Protein AF-A0A1V5AJT7-F1 (afdb_monomer_lite)

Secondary structure (DSSP, 8-state):
-EEE-S----GGGGGGTTTS---EEE---TT---HHHHHHHHHHTT-EE--SEEEEEETTEEEEEE----HHHHHHHHHHSS-SEEE--SS---EEEESSSEEEE---SS-TTTS-EEEEEEETTTTEEEEEEEPP---HHHHHHHHHHHHHHHHHHHHHTTSSSSSS--

Radius of gyration: 23.16 Å; chains: 1; bounding box: 88×28×43 Å

pLDDT: mean 89.66, std 13.24, range [40.0, 98.81]

Sequence (170 aa):
MALHAGDIISPGMCYAFEGRGMDIRLVFGNNDGDRLGLMRDFQAVGCRILGDFGEVEADGRRIALLHGTDEAVVRSLAASGEYDVVVRGHTHLRSIVKAKALVINPGELWGPFSGTRSVALLDTDRLAVEVVELKGTASIKELLSARAKAFDADLSKENGSHSDQDLRRR

Structure (mmCIF, N/CA/C/O backbone):
data_AF-A0A1V5AJT7-F1
#
_entry.id   AF-A0A1V5AJT7-F1
#
loop_
_atom_site.group_PDB
_atom_site.id
_atom_site.type_symbol
_atom_site.label_atom_id
_atom_site.label_alt_id
_atom_site.label_comp_id
_atom_site.label_asym_id
_atom_site.label_entity_id
_atom_site.label_seq_id
_atom_site.pdbx_PDB_ins_code
_atom_site.Cartn_x
_atom_site.Cartn_y
_atom_site.Cartn_z
_atom_site.occupancy
_atom_site.B_iso_or_equiv
_atom_site.auth_seq_id
_atom_site.auth_comp_id
_atom_site.auth_asym_id
_atom_site.auth_atom_id
_atom_site.pdbx_PDB_model_num
ATOM 1 N N . MET A 1 1 ? -9.368 -9.450 -2.912 1.00 93.00 1 MET A N 1
ATOM 2 C CA . MET A 1 1 ? -9.093 -8.060 -3.346 1.00 93.00 1 MET A CA 1
ATOM 3 C C . MET A 1 1 ? -7.614 -7.771 -3.141 1.00 93.00 1 MET A C 1
ATOM 5 O O . MET A 1 1 ? -7.032 -8.371 -2.247 1.00 93.00 1 MET A O 1
ATOM 9 N N . ALA A 1 2 ? -7.010 -6.893 -3.941 1.00 95.88 2 ALA A N 1
ATOM 10 C CA . ALA A 1 2 ? -5.643 -6.414 -3.743 1.00 95.88 2 ALA A CA 1
ATOM 11 C C . ALA A 1 2 ? -5.610 -4.884 -3.652 1.00 95.88 2 ALA A C 1
ATOM 13 O O . ALA A 1 2 ? -6.307 -4.195 -4.398 1.00 95.88 2 ALA A O 1
ATOM 14 N N . LEU A 1 3 ? -4.794 -4.366 -2.736 1.00 97.88 3 LEU A N 1
ATOM 15 C CA . LEU A 1 3 ? -4.605 -2.934 -2.519 1.00 97.88 3 LEU A CA 1
ATOM 16 C C . LEU A 1 3 ? -3.166 -2.557 -2.876 1.00 97.88 3 LEU A C 1
ATOM 18 O O . LEU A 1 3 ? -2.231 -3.201 -2.401 1.00 97.88 3 LEU A O 1
ATOM 22 N N . HIS A 1 4 ? -2.986 -1.518 -3.691 1.00 97.25 4 HIS A N 1
ATOM 23 C CA . HIS A 1 4 ? -1.671 -0.990 -4.053 1.00 97.25 4 HIS A CA 1
ATOM 24 C C . HIS A 1 4 ? -1.513 0.434 -3.525 1.00 97.25 4 HIS A C 1
ATOM 26 O O . HIS A 1 4 ? -2.232 1.347 -3.932 1.00 97.25 4 HIS A O 1
ATOM 32 N N . ALA A 1 5 ? -0.542 0.637 -2.639 1.00 97.81 5 ALA A N 1
ATOM 33 C CA . ALA A 1 5 ? -0.306 1.916 -1.979 1.00 97.81 5 ALA A CA 1
ATOM 34 C C . ALA A 1 5 ? 0.542 2.885 -2.830 1.00 97.81 5 ALA A C 1
ATOM 36 O O . ALA A 1 5 ? 1.391 3.571 -2.280 1.00 97.81 5 ALA A O 1
ATOM 37 N N . GLY A 1 6 ? 0.337 2.939 -4.151 1.00 96.31 6 GLY A N 1
ATOM 38 C CA . GLY A 1 6 ? 1.018 3.882 -5.058 1.00 96.31 6 GLY A CA 1
ATOM 39 C C . GLY A 1 6 ? 2.442 3.538 -5.484 1.00 96.31 6 GLY A C 1
ATOM 40 O O . GLY A 1 6 ? 2.928 2.448 -5.194 1.00 96.31 6 GLY A O 1
ATOM 41 N N . ASP A 1 7 ? 3.066 4.466 -6.213 1.00 96.81 7 ASP A N 1
ATOM 42 C CA . ASP A 1 7 ? 4.362 4.307 -6.889 1.00 96.81 7 ASP A CA 1
ATOM 43 C C . ASP A 1 7 ? 4.366 3.123 -7.876 1.00 96.81 7 ASP A C 1
ATOM 45 O O . ASP A 1 7 ? 5.265 2.282 -7.902 1.00 96.81 7 ASP A O 1
ATOM 49 N N . ILE A 1 8 ? 3.327 3.065 -8.714 1.00 95.06 8 ILE A N 1
ATOM 50 C CA . ILE A 1 8 ? 3.273 2.180 -9.893 1.00 95.06 8 ILE A CA 1
ATOM 51 C C . ILE A 1 8 ? 4.240 2.677 -10.979 1.00 95.06 8 ILE A C 1
ATOM 53 O O . ILE A 1 8 ? 4.744 1.888 -11.783 1.00 95.06 8 ILE A O 1
ATOM 57 N N . ILE A 1 9 ? 4.508 3.985 -10.987 1.00 95.88 9 ILE A N 1
ATOM 58 C CA . ILE A 1 9 ? 5.396 4.744 -11.866 1.00 95.88 9 ILE A CA 1
ATOM 59 C C . ILE A 1 9 ? 4.891 4.849 -13.304 1.00 95.88 9 ILE A C 1
ATOM 61 O O . ILE A 1 9 ? 4.785 5.950 -13.840 1.00 95.88 9 ILE A O 1
ATOM 65 N N . SER A 1 10 ? 4.598 3.720 -13.949 1.00 95.69 10 SER A N 1
ATOM 66 C CA . SER A 1 10 ? 4.358 3.656 -15.392 1.00 95.69 10 SER A CA 1
ATOM 67 C C . SER A 1 10 ? 2.994 3.047 -15.737 1.00 95.69 10 SER A C 1
ATOM 69 O O . SER A 1 10 ? 2.667 1.975 -15.220 1.00 95.69 10 SER A O 1
ATOM 71 N N . PRO A 1 11 ? 2.227 3.648 -16.672 1.00 94.62 11 PRO A N 1
ATOM 72 C CA . PRO A 1 11 ? 0.964 3.088 -17.160 1.00 94.62 11 PRO A CA 1
ATOM 73 C C . PRO A 1 11 ? 1.085 1.650 -17.675 1.00 94.62 11 PRO A C 1
ATOM 75 O O . PRO A 1 11 ? 0.232 0.818 -17.382 1.00 94.62 11 PRO A O 1
ATOM 78 N N . GLY A 1 12 ? 2.201 1.313 -18.334 1.00 94.75 12 GLY A N 1
ATOM 79 C CA . GLY A 1 12 ? 2.448 -0.028 -18.875 1.00 94.75 12 GLY A CA 1
ATOM 80 C C . GLY A 1 12 ? 2.530 -1.142 -17.823 1.00 94.75 12 GLY A C 1
ATOM 81 O O . GLY A 1 12 ? 2.489 -2.318 -18.173 1.00 94.75 12 GLY A O 1
ATOM 82 N N . MET A 1 13 ? 2.601 -0.810 -16.531 1.00 93.94 13 MET A N 1
ATOM 83 C CA . MET A 1 13 ? 2.514 -1.806 -15.460 1.00 93.94 13 MET A CA 1
ATOM 84 C C . MET A 1 13 ? 1.119 -2.437 -15.346 1.00 93.94 13 MET A C 1
ATOM 86 O O . MET A 1 13 ? 0.983 -3.484 -14.711 1.00 93.94 13 MET A O 1
ATOM 90 N N . CYS A 1 14 ? 0.090 -1.860 -15.981 1.00 93.19 14 CYS A N 1
ATOM 91 C CA . CYS A 1 14 ? -1.271 -2.397 -15.986 1.00 93.19 14 CYS A CA 1
ATOM 92 C C . CYS A 1 14 ? -1.346 -3.834 -16.540 1.00 93.19 14 CYS A C 1
ATOM 94 O O . CYS A 1 14 ? -2.122 -4.645 -16.035 1.00 93.19 14 CYS A O 1
ATOM 96 N N . TYR A 1 15 ? -0.489 -4.193 -17.505 1.00 92.38 15 TYR A N 1
ATOM 97 C CA . TYR A 1 15 ? -0.463 -5.526 -18.123 1.00 92.38 15 TYR A CA 1
ATOM 98 C C . TYR A 1 15 ? -0.120 -6.647 -17.133 1.00 92.38 15 TYR A C 1
ATOM 100 O O . TYR A 1 15 ? -0.468 -7.804 -17.358 1.00 92.38 15 TYR A O 1
ATOM 108 N N . ALA A 1 16 ? 0.511 -6.329 -15.996 1.00 89.69 16 ALA A N 1
ATOM 109 C CA . ALA A 1 16 ? 0.735 -7.308 -14.932 1.00 89.69 16 ALA A CA 1
ATOM 110 C C . ALA A 1 16 ? -0.579 -7.817 -14.303 1.00 89.69 16 ALA A C 1
ATOM 112 O O . ALA A 1 16 ? -0.604 -8.902 -13.714 1.00 89.69 16 ALA A O 1
ATOM 113 N N . PHE A 1 17 ? -1.659 -7.041 -14.431 1.00 89.50 17 PHE A N 1
ATOM 114 C CA . PHE A 1 17 ? -2.969 -7.299 -13.836 1.00 89.50 17 PHE A CA 1
ATOM 115 C C . PHE A 1 17 ? -4.011 -7.796 -14.846 1.00 89.50 17 PHE A C 1
ATOM 117 O O . PHE A 1 17 ? -5.036 -8.355 -14.449 1.00 89.50 17 PHE A O 1
ATOM 124 N N . GLU A 1 18 ? -3.740 -7.639 -16.140 1.00 90.12 18 GLU A N 1
ATOM 125 C CA . GLU A 1 18 ? -4.638 -8.050 -17.214 1.00 90.12 18 GLU A CA 1
ATOM 126 C C . GLU A 1 18 ? -4.958 -9.554 -17.141 1.00 90.12 18 GLU A C 1
ATOM 128 O O . GLU A 1 18 ? -4.084 -10.401 -16.933 1.00 90.12 18 GLU A O 1
ATOM 133 N N . GLY A 1 19 ? -6.245 -9.895 -17.255 1.00 86.88 19 GLY A N 1
ATOM 134 C CA . GLY A 1 19 ? -6.718 -11.283 -17.247 1.00 86.88 19 GLY A CA 1
ATOM 135 C C . GLY A 1 19 ? -6.598 -12.021 -15.904 1.00 86.88 19 GLY A C 1
ATOM 136 O O . GLY A 1 19 ? -6.873 -13.217 -15.853 1.00 86.88 19 GLY A O 1
ATOM 137 N N . ARG A 1 20 ? -6.212 -11.351 -14.805 1.00 85.31 20 ARG A N 1
ATOM 138 C CA . ARG A 1 20 ? -6.036 -11.994 -13.484 1.00 85.31 20 ARG A CA 1
ATOM 139 C C . ARG A 1 20 ? -7.322 -12.141 -12.667 1.00 85.31 20 ARG A C 1
ATOM 141 O O . ARG A 1 20 ? -7.313 -12.856 -11.671 1.00 85.31 20 ARG A O 1
ATOM 148 N N . GLY A 1 21 ? -8.409 -11.467 -13.052 1.00 84.25 21 GLY A N 1
ATOM 149 C CA . GLY A 1 21 ? -9.706 -11.558 -12.364 1.00 84.25 21 GLY A CA 1
ATOM 150 C C . GLY A 1 21 ? -9.706 -11.029 -10.921 1.00 84.25 21 GLY A C 1
ATOM 151 O O . GLY A 1 21 ? -10.559 -11.415 -10.125 1.00 84.25 21 GLY A O 1
ATOM 152 N N . MET A 1 22 ? -8.744 -10.176 -10.559 1.00 85.44 22 MET A N 1
ATOM 153 C CA . MET A 1 22 ? -8.608 -9.619 -9.210 1.00 85.44 22 MET A CA 1
ATOM 154 C C . MET A 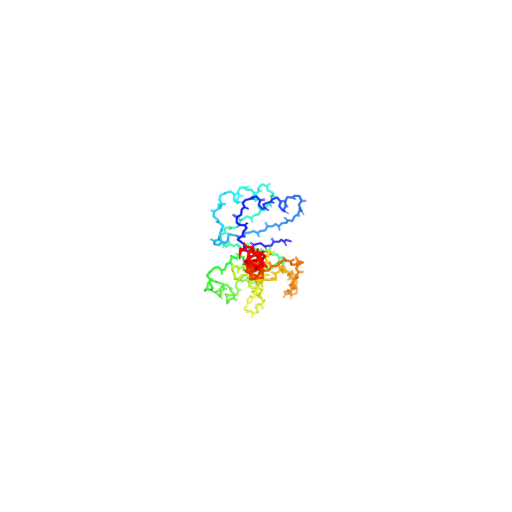1 22 ? -9.217 -8.212 -9.133 1.00 85.44 22 MET A C 1
ATOM 156 O O . MET A 1 22 ? -8.885 -7.362 -9.951 1.00 85.44 22 MET A O 1
ATOM 160 N N . ASP A 1 23 ? -10.044 -7.935 -8.114 1.00 92.06 23 ASP A N 1
ATOM 161 C CA . ASP A 1 23 ? -10.427 -6.554 -7.759 1.00 92.06 23 ASP A CA 1
ATOM 162 C C . ASP A 1 23 ? -9.206 -5.843 -7.168 1.00 92.06 23 ASP A C 1
ATOM 164 O O . ASP A 1 23 ? -8.782 -6.171 -6.051 1.00 92.06 23 ASP A O 1
ATOM 168 N N . ILE A 1 24 ? -8.631 -4.916 -7.934 1.00 94.94 24 ILE A N 1
ATOM 169 C CA . ILE A 1 24 ? -7.430 -4.170 -7.562 1.00 94.94 24 ILE A CA 1
ATOM 170 C C . ILE A 1 24 ? -7.792 -2.701 -7.384 1.00 94.94 24 ILE A C 1
ATOM 172 O O . ILE A 1 24 ? -8.310 -2.051 -8.299 1.00 94.94 24 ILE A O 1
ATOM 176 N N . ARG A 1 25 ? -7.475 -2.174 -6.202 1.00 97.12 25 ARG A N 1
ATOM 177 C CA . ARG A 1 25 ? -7.645 -0.762 -5.856 1.00 97.12 25 ARG A CA 1
ATOM 178 C C . ARG A 1 25 ? -6.285 -0.137 -5.600 1.00 97.12 25 ARG A C 1
ATOM 180 O O . ARG A 1 25 ? -5.483 -0.679 -4.842 1.00 97.12 25 ARG A O 1
ATOM 187 N N . LEU A 1 26 ? -6.028 0.991 -6.243 1.00 96.75 26 LEU A N 1
ATOM 188 C CA . LEU A 1 26 ? -4.751 1.686 -6.190 1.00 96.75 26 LEU A CA 1
ATOM 189 C C . LEU A 1 26 ? -4.958 3.133 -5.767 1.00 96.75 26 LEU A C 1
ATOM 191 O O . LEU A 1 26 ? -5.966 3.748 -6.103 1.00 96.75 26 LEU A O 1
ATOM 195 N N . VAL A 1 27 ? -3.972 3.684 -5.082 1.00 98.31 27 VAL A N 1
ATOM 196 C CA . VAL A 1 27 ? -3.813 5.131 -4.895 1.00 98.31 27 VAL A CA 1
ATOM 197 C C . VAL A 1 27 ? -2.545 5.584 -5.594 1.00 98.31 27 VAL A C 1
ATOM 199 O O . VAL A 1 27 ? -1.704 4.752 -5.924 1.00 98.31 27 VAL A O 1
ATOM 202 N N . PHE A 1 28 ? -2.402 6.881 -5.818 1.00 98.38 28 PHE A N 1
ATOM 203 C CA . PHE A 1 28 ? -1.158 7.441 -6.326 1.00 98.38 28 PHE A CA 1
ATOM 204 C C . PHE A 1 28 ? -0.105 7.554 -5.227 1.00 98.38 28 PHE A C 1
ATOM 206 O O . PHE A 1 28 ? -0.418 7.850 -4.073 1.00 98.38 28 PHE A O 1
ATOM 213 N N . GLY A 1 29 ? 1.148 7.343 -5.612 1.00 97.75 29 GLY A N 1
ATOM 214 C CA . GLY A 1 29 ? 2.328 7.702 -4.844 1.00 97.75 29 GLY A CA 1
ATOM 215 C C . GLY A 1 29 ? 2.979 8.980 -5.357 1.00 97.75 29 GLY A C 1
ATOM 216 O O . GLY A 1 29 ? 2.592 9.537 -6.387 1.00 97.75 29 GLY A O 1
ATOM 217 N N . ASN A 1 30 ? 3.963 9.485 -4.614 1.00 97.56 30 ASN A N 1
ATOM 218 C CA . ASN A 1 30 ? 4.610 10.754 -4.952 1.00 97.56 30 ASN A CA 1
ATOM 219 C C . ASN A 1 30 ? 5.480 10.671 -6.215 1.00 97.56 30 ASN A C 1
ATOM 221 O O . ASN A 1 30 ? 5.879 11.716 -6.725 1.00 97.56 30 ASN A O 1
ATOM 225 N N . ASN A 1 31 ? 5.779 9.467 -6.711 1.00 96.62 31 ASN A N 1
ATOM 226 C CA . ASN A 1 31 ? 6.552 9.268 -7.935 1.00 96.62 31 ASN A CA 1
ATOM 227 C C . ASN A 1 31 ? 5.673 8.980 -9.170 1.00 96.62 31 ASN A C 1
ATOM 229 O O . ASN A 1 31 ? 6.195 8.864 -10.280 1.00 96.62 31 ASN A O 1
ATOM 233 N N . ASP A 1 32 ? 4.349 8.891 -9.010 1.00 97.25 32 ASP A N 1
ATOM 234 C CA . ASP A 1 32 ? 3.414 8.662 -10.114 1.00 97.25 32 ASP A CA 1
ATOM 235 C C . ASP A 1 32 ? 3.193 9.953 -10.925 1.00 97.25 32 ASP A C 1
ATOM 237 O O . ASP A 1 32 ? 2.296 10.750 -10.644 1.00 97.25 32 ASP A O 1
ATOM 241 N N . GLY A 1 33 ? 4.036 10.164 -11.942 1.00 95.88 33 GLY A N 1
ATOM 242 C CA . GLY A 1 33 ? 4.008 11.363 -12.787 1.00 95.88 33 GLY A CA 1
ATOM 243 C C . GLY A 1 33 ? 2.878 11.373 -13.822 1.00 95.88 33 GLY A C 1
ATOM 244 O O . GLY A 1 33 ? 2.101 12.326 -13.887 1.00 95.88 33 GLY A O 1
ATOM 245 N N . ASP A 1 34 ? 2.750 10.309 -14.624 1.00 96.50 34 ASP A N 1
ATOM 246 C CA . ASP A 1 34 ? 1.712 10.205 -15.662 1.00 96.50 34 ASP A CA 1
ATOM 247 C C . ASP A 1 34 ? 0.381 9.704 -15.087 1.00 96.50 34 ASP A C 1
ATOM 249 O O . ASP A 1 34 ? -0.084 8.596 -15.358 1.00 96.50 34 ASP A O 1
ATOM 253 N N . ARG A 1 35 ? -0.247 10.533 -14.252 1.00 97.00 35 ARG A N 1
ATOM 254 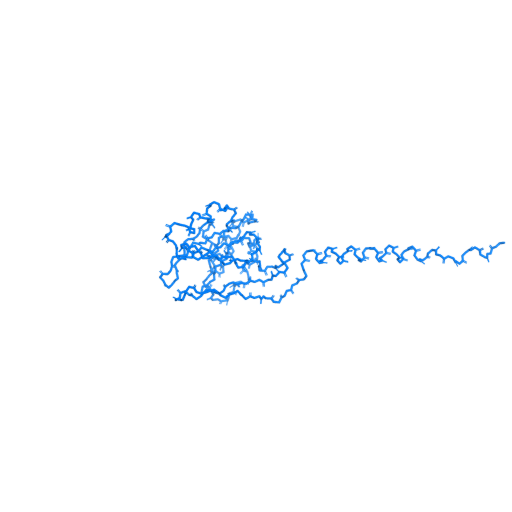C CA . ARG A 1 35 ? -1.506 10.182 -13.577 1.00 97.00 35 ARG A CA 1
ATOM 255 C C . ARG A 1 35 ? -2.650 9.927 -14.558 1.00 97.00 35 ARG A C 1
ATOM 257 O O . ARG A 1 35 ? -3.465 9.042 -14.313 1.00 97.00 35 ARG A O 1
ATOM 264 N N . LEU A 1 36 ? -2.708 10.668 -15.668 1.00 97.19 36 LEU A N 1
ATOM 265 C CA . LEU A 1 36 ? -3.748 10.496 -16.688 1.00 97.19 36 LEU A CA 1
ATOM 266 C C . LEU A 1 36 ? -3.575 9.178 -17.450 1.00 97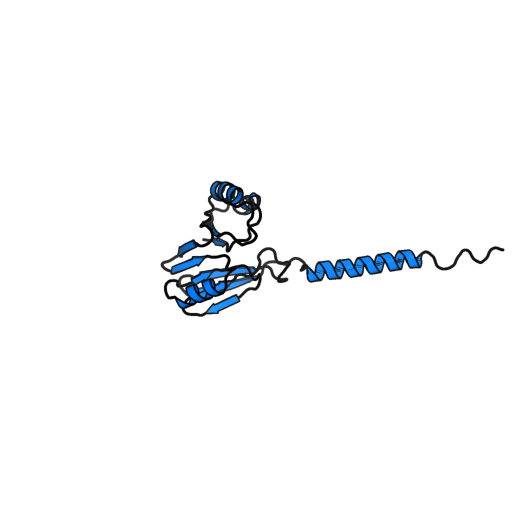.19 36 LEU A C 1
ATOM 268 O O . LEU A 1 36 ? -4.554 8.449 -17.621 1.00 97.19 36 LEU A O 1
ATOM 272 N N . GLY A 1 37 ? -2.349 8.848 -17.866 1.00 97.44 37 GLY A N 1
ATOM 273 C CA . GLY A 1 37 ? -2.038 7.565 -18.490 1.00 97.44 37 GLY A CA 1
ATOM 274 C C . GLY A 1 37 ? -2.297 6.398 -17.544 1.00 97.44 37 GLY A C 1
ATOM 275 O O . GLY A 1 37 ? -2.953 5.435 -17.934 1.00 97.44 37 GLY A O 1
ATOM 276 N N . LEU A 1 38 ? -1.885 6.521 -16.276 1.00 97.44 38 LEU A N 1
ATOM 277 C CA . LEU A 1 38 ? -2.162 5.526 -15.238 1.00 97.44 38 LEU A CA 1
ATOM 278 C C . LEU A 1 38 ? -3.664 5.278 -15.100 1.00 97.44 38 LEU A C 1
ATOM 280 O O . LEU A 1 38 ? -4.091 4.130 -15.162 1.00 97.44 38 LEU A O 1
ATOM 284 N N . MET A 1 39 ? -4.477 6.331 -14.960 1.00 96.56 39 MET A N 1
ATOM 285 C CA . MET A 1 39 ? -5.933 6.185 -14.859 1.00 96.56 39 MET A CA 1
ATOM 286 C C . MET A 1 39 ? -6.518 5.481 -16.078 1.00 96.56 39 MET A C 1
ATOM 288 O O . MET A 1 39 ? -7.260 4.518 -15.906 1.00 96.56 39 MET A O 1
ATOM 292 N N . ARG A 1 40 ? -6.159 5.924 -17.287 1.00 96.81 40 ARG A N 1
ATOM 293 C CA . ARG A 1 40 ? -6.650 5.339 -18.540 1.00 96.81 40 ARG A CA 1
ATOM 294 C C . ARG A 1 40 ? -6.318 3.847 -18.635 1.00 96.81 40 ARG A C 1
ATOM 296 O O . ARG A 1 40 ? -7.213 3.037 -18.864 1.00 96.81 40 ARG A O 1
ATOM 303 N N . ASP A 1 41 ? -5.051 3.490 -18.448 1.00 96.31 41 ASP A N 1
ATOM 304 C CA . ASP A 1 41 ? -4.557 2.139 -18.734 1.00 96.31 41 ASP A CA 1
ATOM 305 C C . ASP A 1 41 ? -4.947 1.145 -17.633 1.00 96.31 41 ASP A C 1
ATOM 307 O O . ASP A 1 41 ? -5.339 0.014 -17.922 1.00 96.31 41 ASP A O 1
ATOM 311 N N . PHE A 1 42 ? -4.951 1.569 -16.364 1.00 95.56 42 PHE A N 1
ATOM 312 C CA . PHE A 1 42 ? -5.424 0.719 -15.269 1.00 95.56 42 PHE A CA 1
ATOM 313 C C . PHE A 1 42 ? -6.937 0.497 -15.326 1.00 95.56 42 PHE A C 1
ATOM 315 O O . PHE A 1 42 ? -7.387 -0.625 -15.099 1.00 95.56 42 PHE A O 1
ATOM 322 N N . GLN A 1 43 ? -7.726 1.518 -15.676 1.00 94.06 43 GLN A N 1
ATOM 323 C CA . GLN A 1 43 ? -9.168 1.339 -15.876 1.00 94.06 43 GLN A CA 1
ATOM 324 C C . GLN A 1 43 ? -9.466 0.376 -17.029 1.00 94.06 43 GLN A C 1
ATOM 326 O O . GLN A 1 43 ? -10.374 -0.446 -16.906 1.00 94.06 43 GLN A O 1
ATOM 331 N N . ALA A 1 44 ? -8.683 0.423 -18.112 1.00 94.38 44 ALA A N 1
ATOM 332 C CA . ALA A 1 44 ? -8.853 -0.469 -19.259 1.00 94.38 44 ALA A CA 1
ATOM 333 C C . ALA A 1 44 ? -8.683 -1.958 -18.901 1.00 94.38 44 ALA A C 1
ATOM 335 O O . ALA A 1 44 ? -9.363 -2.801 -19.481 1.00 94.38 44 ALA A O 1
ATOM 336 N N . VAL A 1 45 ? -7.838 -2.283 -17.915 1.00 93.44 45 VAL A N 1
ATOM 337 C CA . VAL A 1 45 ? -7.637 -3.664 -17.429 1.00 93.44 45 VAL A CA 1
ATOM 338 C C . VAL A 1 45 ? -8.508 -4.025 -16.215 1.00 93.44 45 VAL A C 1
ATOM 340 O O . VAL A 1 45 ? -8.312 -5.074 -15.603 1.00 93.44 45 VAL A O 1
ATOM 343 N N . GLY A 1 46 ? -9.478 -3.177 -15.852 1.00 92.38 46 GLY A N 1
ATOM 344 C CA . GLY A 1 46 ? -10.423 -3.429 -14.757 1.00 92.38 46 GLY A CA 1
ATOM 345 C C . GLY A 1 46 ? -9.927 -3.046 -13.357 1.00 92.38 46 GLY A C 1
ATOM 346 O O . GLY A 1 46 ? -10.585 -3.367 -12.366 1.00 92.38 46 GLY A O 1
ATOM 347 N N . CYS A 1 47 ? -8.799 -2.342 -13.249 1.00 94.75 47 CYS A N 1
ATOM 348 C CA . CYS A 1 47 ? -8.301 -1.800 -11.986 1.00 94.75 47 CYS A CA 1
ATOM 349 C C . CYS A 1 47 ? -8.950 -0.443 -11.665 1.00 94.75 47 CYS A C 1
ATOM 351 O O . CYS A 1 47 ? -9.337 0.318 -12.554 1.00 94.75 47 CYS A O 1
ATOM 353 N N . ARG A 1 48 ? -9.023 -0.092 -10.376 1.00 95.38 48 ARG A N 1
ATOM 354 C CA . ARG A 1 48 ? -9.571 1.194 -9.916 1.00 95.38 48 ARG A CA 1
ATOM 355 C C . ARG A 1 48 ? -8.504 2.033 -9.227 1.00 95.38 48 ARG A C 1
ATOM 357 O O . ARG A 1 48 ? -7.996 1.638 -8.183 1.00 95.38 48 ARG A O 1
ATOM 364 N N . ILE A 1 49 ? -8.209 3.208 -9.781 1.00 96.88 49 ILE A N 1
ATOM 365 C CA . ILE A 1 49 ? -7.389 4.224 -9.112 1.00 96.88 49 ILE A CA 1
ATOM 366 C C . ILE A 1 49 ? -8.313 5.163 -8.332 1.00 96.88 49 ILE A C 1
ATOM 368 O O . ILE A 1 49 ? -9.215 5.764 -8.911 1.00 96.88 49 ILE A O 1
ATOM 372 N N . LEU A 1 50 ? -8.095 5.268 -7.022 1.00 97.69 50 LEU A N 1
ATOM 373 C CA . LEU A 1 50 ? -8.935 6.005 -6.073 1.00 97.69 50 LEU A CA 1
ATOM 374 C C . LEU A 1 50 ? -8.485 7.461 -5.862 1.00 97.69 50 LEU A C 1
ATOM 376 O O . LEU A 1 50 ? -9.149 8.208 -5.155 1.00 97.69 50 LEU A O 1
ATOM 380 N N . GLY A 1 51 ? -7.382 7.881 -6.487 1.00 97.44 51 GLY A N 1
ATOM 381 C CA . GLY A 1 51 ? -6.766 9.188 -6.252 1.00 97.44 51 GLY A CA 1
ATOM 382 C C . GLY A 1 51 ? -5.621 9.096 -5.245 1.00 97.44 51 GLY A C 1
ATOM 383 O O . GLY A 1 51 ? -4.934 8.080 -5.185 1.00 97.44 51 GLY A O 1
ATOM 384 N N . ASP A 1 52 ? -5.381 10.161 -4.481 1.00 97.56 52 ASP A N 1
ATOM 385 C CA . ASP A 1 52 ? -4.310 10.200 -3.465 1.00 97.56 52 ASP A CA 1
ATOM 386 C C . ASP A 1 52 ? -4.698 9.483 -2.160 1.00 97.56 52 ASP A C 1
ATOM 388 O O . ASP A 1 52 ? -3.842 9.084 -1.368 1.00 97.56 52 ASP A O 1
ATOM 392 N N . PHE A 1 53 ? -6.001 9.298 -1.953 1.00 98.31 53 PHE A N 1
ATOM 393 C CA . PHE A 1 53 ? -6.590 8.632 -0.803 1.00 98.31 53 PHE A CA 1
ATOM 394 C C . PHE A 1 53 ? -7.781 7.791 -1.258 1.00 98.31 53 PHE A C 1
ATOM 396 O O . PHE A 1 53 ? -8.582 8.240 -2.074 1.00 98.31 53 PHE A O 1
ATOM 403 N N . GLY A 1 54 ? -7.900 6.580 -0.725 1.00 98.00 54 GLY A N 1
ATOM 404 C CA . GLY A 1 54 ? -8.989 5.668 -1.027 1.00 98.00 54 GLY A CA 1
ATOM 405 C C . GLY A 1 54 ? -9.625 5.107 0.234 1.00 98.00 54 GLY A C 1
ATOM 406 O O . GLY A 1 54 ? -8.930 4.570 1.093 1.00 98.00 54 GLY A O 1
ATOM 407 N N . GLU A 1 55 ? -10.951 5.164 0.306 1.00 97.94 55 GLU A N 1
ATOM 408 C CA . GLU A 1 55 ? -11.720 4.393 1.280 1.00 97.94 55 GLU A CA 1
ATOM 409 C C . GLU A 1 55 ? -12.159 3.073 0.651 1.00 97.94 55 GLU A C 1
ATOM 411 O O . GLU A 1 55 ? -12.694 3.019 -0.460 1.00 97.94 55 GLU A O 1
ATOM 416 N N . VAL A 1 56 ? -11.887 1.985 1.357 1.00 97.62 56 VAL A N 1
ATOM 417 C CA . VAL A 1 56 ? -12.119 0.622 0.900 1.00 97.62 56 VAL A CA 1
ATOM 418 C C . VAL A 1 56 ? -12.858 -0.114 2.002 1.00 97.62 56 VAL A C 1
ATOM 420 O O . VAL A 1 56 ? -12.414 -0.132 3.142 1.00 97.62 56 VAL A O 1
ATOM 423 N N . GLU A 1 57 ? -13.959 -0.766 1.652 1.00 97.19 57 GLU A N 1
ATOM 424 C CA . GLU A 1 57 ? -14.608 -1.733 2.534 1.00 97.19 57 GLU A CA 1
ATOM 425 C C . GLU A 1 57 ? -14.313 -3.161 2.060 1.00 97.19 57 GLU A C 1
ATOM 427 O O . GLU A 1 57 ? -14.348 -3.436 0.849 1.00 97.19 57 GLU A O 1
ATOM 432 N N . ALA A 1 58 ? -13.995 -4.046 3.008 1.00 96.12 58 ALA A N 1
ATOM 433 C CA . ALA A 1 58 ? -13.845 -5.485 2.802 1.00 96.12 58 ALA A CA 1
ATOM 434 C C . ALA A 1 58 ? -14.332 -6.233 4.051 1.00 96.12 58 ALA A C 1
ATOM 436 O O . ALA A 1 58 ? -13.845 -5.969 5.147 1.00 96.12 58 ALA A O 1
ATOM 437 N N . ASP A 1 59 ? -15.305 -7.132 3.888 1.00 95.81 59 ASP A N 1
ATOM 438 C CA . ASP A 1 59 ? -15.878 -7.955 4.967 1.00 95.81 59 ASP A CA 1
ATOM 439 C C . ASP A 1 59 ? -16.318 -7.132 6.198 1.00 95.81 59 ASP A C 1
ATOM 441 O O . ASP A 1 59 ? -16.069 -7.490 7.347 1.00 95.81 59 ASP A O 1
ATOM 445 N N . GLY A 1 60 ? -16.933 -5.969 5.949 1.00 96.19 60 GLY A N 1
ATOM 446 C CA . GLY A 1 60 ? -17.383 -5.033 6.985 1.00 96.19 60 GLY A CA 1
ATOM 447 C C . GLY A 1 60 ? -16.268 -4.230 7.669 1.00 96.19 60 GLY A C 1
ATOM 448 O O . GLY A 1 60 ? -16.554 -3.478 8.598 1.00 96.19 60 GLY A O 1
ATOM 449 N N . ARG A 1 61 ? -15.008 -4.364 7.232 1.00 97.69 61 ARG A N 1
ATOM 450 C CA . ARG A 1 61 ? -13.870 -3.572 7.721 1.00 97.69 61 ARG A CA 1
ATOM 451 C C . ARG A 1 61 ? -13.682 -2.317 6.886 1.00 97.69 61 ARG A C 1
ATOM 453 O O . ARG A 1 61 ? -13.583 -2.404 5.660 1.00 97.69 61 ARG A O 1
ATOM 460 N N . ARG A 1 62 ? -13.547 -1.166 7.547 1.00 98.31 62 ARG A N 1
ATOM 461 C CA . ARG A 1 62 ? -13.186 0.104 6.902 1.00 98.31 62 ARG A CA 1
ATOM 462 C C . ARG A 1 62 ? -11.671 0.214 6.791 1.00 98.31 62 ARG A C 1
ATOM 464 O O . ARG A 1 62 ? -10.955 0.202 7.793 1.00 98.31 62 ARG A O 1
ATOM 471 N N . ILE A 1 63 ? -11.182 0.355 5.567 1.00 98.69 63 ILE A N 1
ATOM 472 C CA . ILE A 1 63 ? -9.761 0.403 5.233 1.00 98.69 63 ILE A CA 1
ATOM 473 C C . ILE A 1 63 ? -9.450 1.749 4.577 1.00 98.69 63 ILE A C 1
ATOM 475 O O . ILE A 1 63 ? -9.983 2.075 3.517 1.00 98.69 63 ILE A O 1
ATOM 479 N N . ALA A 1 64 ? -8.552 2.510 5.193 1.00 98.69 64 ALA A N 1
ATOM 480 C CA . ALA A 1 64 ? -7.932 3.676 4.580 1.00 98.69 64 ALA A CA 1
ATOM 481 C C . ALA A 1 64 ? -6.725 3.231 3.748 1.00 98.69 64 ALA A C 1
ATOM 483 O O . ALA A 1 64 ? -5.829 2.560 4.261 1.00 98.69 64 ALA A O 1
ATOM 484 N N . LEU A 1 65 ? -6.676 3.626 2.481 1.00 98.81 65 LEU A N 1
ATOM 485 C CA . LEU A 1 65 ? -5.558 3.384 1.575 1.00 98.81 65 LEU A CA 1
ATOM 486 C C . LEU A 1 65 ? -4.946 4.724 1.163 1.00 98.81 65 LEU A C 1
ATOM 488 O O . LEU A 1 65 ? -5.645 5.613 0.686 1.00 98.81 65 LEU A O 1
ATOM 492 N N . LEU A 1 66 ? -3.636 4.868 1.333 1.00 98.69 66 LEU A N 1
ATOM 493 C CA . LEU A 1 66 ? -2.871 6.044 0.913 1.00 98.69 66 LEU A CA 1
ATOM 494 C C . LEU A 1 66 ? -1.421 5.652 0.641 1.00 98.69 66 LEU A C 1
ATOM 496 O O . LEU A 1 66 ? -0.957 4.642 1.153 1.00 98.69 66 LEU A O 1
ATOM 500 N N . HIS A 1 67 ? -0.662 6.445 -0.112 1.00 98.44 67 HIS A N 1
ATOM 501 C CA . HIS A 1 67 ? 0.774 6.174 -0.235 1.00 98.44 67 HIS A CA 1
ATOM 502 C C . HIS A 1 67 ? 1.526 6.476 1.072 1.00 98.44 67 HIS A C 1
ATOM 504 O O . HIS A 1 67 ? 2.410 5.724 1.477 1.00 98.44 67 HIS A O 1
ATOM 510 N N . GLY A 1 68 ? 1.104 7.513 1.802 1.00 97.31 68 GLY A N 1
ATOM 511 C CA . GLY A 1 68 ? 1.642 7.836 3.127 1.00 97.31 68 GLY A CA 1
ATOM 512 C C . GLY A 1 68 ? 2.924 8.669 3.097 1.00 97.31 68 GLY A C 1
ATOM 513 O O . GLY A 1 68 ? 3.802 8.447 3.926 1.00 97.31 68 GLY A O 1
ATOM 514 N N . THR A 1 69 ? 3.033 9.613 2.154 1.00 97.06 69 THR A N 1
ATOM 515 C CA . THR A 1 69 ? 4.109 10.623 2.113 1.00 97.06 69 THR A CA 1
ATOM 516 C C . THR A 1 69 ? 4.077 11.548 3.333 1.00 97.06 69 THR A C 1
ATOM 518 O O . THR A 1 69 ? 5.124 11.929 3.848 1.00 97.06 69 THR A O 1
ATOM 521 N N . ASP A 1 70 ? 2.881 11.892 3.821 1.00 97.31 70 ASP A N 1
ATOM 522 C CA . ASP A 1 70 ? 2.705 12.695 5.032 1.00 97.31 70 ASP A CA 1
ATOM 523 C C . ASP A 1 70 ? 2.409 11.800 6.247 1.00 97.31 70 ASP A C 1
ATOM 525 O O . ASP A 1 70 ? 1.313 11.256 6.420 1.00 97.31 70 ASP A O 1
ATOM 529 N N . GLU A 1 71 ? 3.401 11.673 7.125 1.00 96.88 71 GLU A N 1
ATOM 530 C CA . GLU A 1 71 ? 3.296 10.892 8.357 1.00 96.88 71 GLU A CA 1
ATOM 531 C C . GLU A 1 71 ? 2.276 11.467 9.355 1.00 96.88 71 GLU A C 1
ATOM 533 O O . GLU A 1 71 ? 1.724 10.721 10.166 1.00 96.88 71 GLU A O 1
ATOM 538 N N . ALA A 1 72 ? 1.992 12.775 9.332 1.00 98.06 72 ALA A N 1
ATOM 539 C CA . ALA A 1 72 ? 0.957 13.355 10.188 1.00 98.06 72 ALA A CA 1
ATOM 540 C C . ALA A 1 72 ? -0.436 12.856 9.785 1.00 98.06 72 ALA A C 1
ATOM 542 O O . ALA A 1 72 ? -1.241 12.520 10.659 1.00 98.06 72 ALA A O 1
ATOM 543 N N . VAL A 1 73 ? -0.696 12.730 8.481 1.00 98.19 73 VAL A N 1
ATOM 544 C CA . VAL A 1 73 ? -1.944 12.156 7.957 1.00 98.19 73 VAL A CA 1
ATOM 545 C C . VAL A 1 73 ? -2.063 10.683 8.342 1.00 98.19 73 VAL A C 1
ATOM 547 O O . VAL A 1 73 ? -3.080 10.289 8.910 1.00 98.19 73 VAL A O 1
ATOM 550 N N . VAL A 1 74 ? -1.011 9.880 8.132 1.00 98.19 74 VAL A N 1
ATOM 551 C CA . VAL A 1 74 ? -1.001 8.452 8.514 1.00 98.19 74 VAL A CA 1
ATOM 552 C C . VAL A 1 74 ? -1.312 8.279 10.003 1.00 98.19 74 VAL A C 1
ATOM 554 O O . VAL A 1 74 ? -2.187 7.491 10.366 1.00 98.19 74 VAL A O 1
ATOM 557 N N . ARG A 1 75 ? -0.638 9.042 10.876 1.00 97.88 75 ARG A N 1
ATOM 558 C CA . ARG A 1 75 ? -0.882 8.993 12.328 1.00 97.88 75 ARG A CA 1
ATOM 559 C C . ARG A 1 75 ? -2.304 9.409 12.694 1.00 97.88 75 ARG A C 1
ATOM 561 O O . ARG A 1 75 ? -2.897 8.798 13.580 1.00 97.88 75 ARG A O 1
ATOM 568 N N . SER A 1 76 ? -2.851 10.419 12.021 1.00 98.25 76 SER A N 1
ATOM 569 C CA . SER A 1 76 ? -4.207 10.912 12.287 1.00 98.25 76 SER A CA 1
ATOM 570 C C . SER A 1 76 ? -5.255 9.864 11.918 1.00 98.25 76 SER A C 1
ATOM 572 O O . SER A 1 76 ? -6.123 9.555 12.733 1.00 98.25 76 SER A O 1
ATOM 574 N N . LEU A 1 77 ? -5.122 9.237 10.745 1.00 98.38 77 LEU A N 1
ATOM 575 C CA . LEU A 1 77 ? -5.985 8.132 10.317 1.00 98.38 77 LEU A CA 1
ATOM 576 C C . LEU A 1 77 ? -5.901 6.955 11.296 1.00 98.38 77 LEU A C 1
ATOM 578 O O . LEU A 1 77 ? -6.933 6.474 11.763 1.00 98.38 77 LEU A O 1
ATOM 582 N N . ALA A 1 78 ? -4.687 6.564 11.690 1.00 98.12 78 ALA A N 1
ATOM 583 C CA . ALA A 1 78 ? -4.452 5.453 12.609 1.00 98.12 78 ALA A CA 1
ATOM 584 C C . ALA A 1 78 ? -5.015 5.674 14.028 1.00 98.12 78 ALA A C 1
ATOM 586 O O . ALA A 1 78 ? -5.292 4.704 14.738 1.00 98.12 78 ALA A O 1
ATOM 587 N N . ALA A 1 79 ? -5.169 6.933 14.453 1.00 98.12 79 ALA A N 1
ATOM 588 C CA . ALA A 1 79 ? -5.674 7.319 15.772 1.00 98.12 79 ALA A CA 1
ATOM 589 C C . ALA A 1 79 ? -7.151 7.767 15.777 1.00 98.12 79 ALA A C 1
ATOM 591 O O . ALA A 1 79 ? -7.731 7.930 16.859 1.00 98.12 79 ALA A O 1
ATOM 592 N N . SER A 1 80 ? -7.755 7.960 14.600 1.00 97.44 80 SER A N 1
ATOM 593 C CA . SER A 1 80 ? -9.116 8.491 14.438 1.00 97.44 80 SER A CA 1
ATOM 594 C C . SER A 1 80 ? -10.187 7.585 15.052 1.00 97.44 80 SER A C 1
ATOM 596 O O . SER A 1 80 ? -11.062 8.064 15.765 1.00 97.44 80 SER A O 1
ATOM 598 N N . GLY A 1 81 ? -10.068 6.269 14.851 1.00 96.38 81 GLY A N 1
ATOM 599 C CA . GLY A 1 81 ? -11.134 5.304 15.140 1.00 96.38 81 GLY A CA 1
ATOM 600 C C . GLY A 1 81 ? -12.164 5.163 14.012 1.00 96.38 81 GLY A C 1
ATOM 601 O O . GLY A 1 81 ? -13.103 4.394 14.164 1.00 96.38 81 GLY A O 1
ATOM 602 N N . GLU A 1 82 ? -11.981 5.864 12.889 1.00 97.50 82 GLU A N 1
ATOM 603 C CA . GLU A 1 82 ? -12.847 5.758 11.704 1.00 97.50 82 GLU A CA 1
ATOM 604 C C . GLU A 1 82 ? -12.555 4.503 10.871 1.00 97.50 82 GLU A C 1
ATOM 606 O O . GLU A 1 82 ? -13.430 4.001 10.166 1.00 97.50 82 GLU A O 1
ATOM 611 N N . TYR A 1 83 ? -11.326 3.991 10.953 1.00 98.44 83 TYR A N 1
ATOM 612 C CA . TYR A 1 83 ? -10.840 2.875 10.148 1.00 98.44 83 TYR A CA 1
ATOM 613 C C . TYR A 1 83 ? -10.358 1.736 11.039 1.00 98.44 83 TYR A C 1
ATOM 615 O O . TYR A 1 83 ? -9.671 1.968 12.035 1.00 98.44 83 TYR A O 1
ATOM 623 N N . ASP A 1 84 ? -10.653 0.505 10.631 1.00 98.38 84 ASP A N 1
ATOM 624 C CA . ASP A 1 84 ? -10.079 -0.701 11.226 1.00 98.38 84 ASP A CA 1
ATOM 625 C C . ASP A 1 84 ? -8.624 -0.889 10.775 1.00 98.38 84 ASP A C 1
ATOM 627 O O . ASP A 1 84 ? -7.782 -1.379 11.532 1.00 98.38 84 ASP A O 1
ATOM 631 N N . VAL A 1 85 ? -8.318 -0.496 9.532 1.00 98.69 85 VAL A N 1
ATOM 632 C CA . VAL A 1 85 ? -7.017 -0.715 8.887 1.00 98.69 85 VAL A CA 1
ATOM 633 C C . VAL A 1 85 ? -6.566 0.532 8.128 1.00 98.69 85 VAL A C 1
ATOM 635 O O . VAL A 1 85 ? -7.356 1.183 7.449 1.00 98.69 85 VAL A O 1
ATOM 638 N N . VAL A 1 86 ? -5.271 0.839 8.197 1.00 98.75 86 VAL A N 1
ATOM 639 C CA . VAL A 1 86 ? -4.614 1.863 7.374 1.00 98.75 86 VAL A CA 1
ATOM 640 C C . VAL A 1 86 ? -3.506 1.195 6.568 1.00 98.75 86 VAL A C 1
ATOM 642 O O . VAL A 1 86 ? -2.528 0.721 7.139 1.00 98.75 86 VAL A O 1
ATOM 645 N N . VAL A 1 87 ? -3.632 1.160 5.246 1.00 98.69 87 VAL A N 1
ATOM 646 C CA . VAL A 1 87 ? -2.621 0.609 4.335 1.00 98.69 87 VAL A CA 1
ATOM 647 C C . VAL A 1 87 ? -1.816 1.746 3.722 1.00 98.69 87 VAL A C 1
ATOM 649 O O . VAL A 1 87 ? -2.385 2.648 3.110 1.00 98.69 87 VAL A O 1
ATOM 652 N N . ARG A 1 88 ? -0.489 1.680 3.866 1.00 98.44 88 ARG A N 1
ATOM 653 C CA . ARG A 1 88 ? 0.454 2.685 3.364 1.00 98.44 88 ARG A CA 1
ATOM 654 C C . ARG A 1 88 ? 1.648 2.090 2.620 1.00 98.44 88 ARG A C 1
ATOM 656 O O . ARG A 1 88 ? 1.942 0.909 2.763 1.00 98.44 88 ARG A O 1
ATOM 663 N N . GLY A 1 89 ? 2.365 2.936 1.887 1.00 96.81 89 GLY A N 1
ATOM 664 C CA . GLY A 1 89 ? 3.634 2.638 1.221 1.00 96.81 89 GLY A CA 1
ATOM 665 C C . GLY A 1 89 ? 4.710 3.665 1.592 1.00 96.81 89 GLY A C 1
ATOM 666 O O . GLY A 1 89 ? 4.920 3.942 2.774 1.00 96.81 89 GLY A O 1
ATOM 667 N N . HIS A 1 90 ? 5.368 4.245 0.587 1.00 97.00 90 HIS A N 1
ATOM 668 C CA . HIS A 1 90 ? 6.350 5.340 0.665 1.00 97.00 90 HIS A CA 1
ATOM 669 C C . HIS A 1 90 ? 7.718 5.016 1.287 1.00 97.00 90 HIS A C 1
ATOM 671 O O . HIS A 1 90 ? 8.747 5.304 0.690 1.00 97.00 90 HIS A O 1
ATOM 677 N N . THR A 1 91 ? 7.783 4.403 2.469 1.00 94.19 91 THR A N 1
ATOM 678 C CA . THR A 1 91 ? 9.076 4.230 3.167 1.00 94.19 91 THR A CA 1
ATOM 679 C C . THR A 1 91 ? 9.918 3.065 2.660 1.00 94.19 91 THR A C 1
ATOM 681 O O . THR A 1 91 ? 11.048 2.920 3.111 1.00 94.19 91 THR A O 1
ATOM 684 N N . HIS A 1 92 ? 9.381 2.198 1.793 1.00 92.62 92 HIS A N 1
ATOM 685 C CA . HIS A 1 92 ? 9.976 0.912 1.381 1.00 92.62 92 HIS A CA 1
ATOM 686 C C . HIS A 1 92 ? 10.196 -0.101 2.524 1.00 92.62 92 HIS A C 1
ATOM 688 O O . HIS A 1 92 ? 10.560 -1.250 2.275 1.00 92.62 92 HIS A O 1
ATOM 694 N N . LEU A 1 93 ? 9.951 0.288 3.777 1.00 91.19 93 LEU A N 1
ATOM 695 C CA . LEU A 1 93 ? 10.176 -0.532 4.960 1.00 91.19 93 LEU A CA 1
ATOM 696 C C . LEU A 1 93 ? 8.887 -1.233 5.370 1.00 91.19 93 LEU A C 1
ATOM 698 O O . LEU A 1 93 ? 7.895 -0.581 5.707 1.00 91.19 93 LEU A O 1
ATOM 702 N N . ARG A 1 94 ? 8.929 -2.568 5.409 1.00 94.12 94 ARG A N 1
ATOM 703 C CA . ARG A 1 94 ? 7.837 -3.364 5.975 1.00 94.12 94 ARG A CA 1
ATOM 704 C C . ARG A 1 94 ? 7.586 -2.950 7.424 1.00 94.12 94 ARG A C 1
ATOM 706 O O . ARG A 1 94 ? 8.525 -2.818 8.211 1.00 94.12 94 ARG A O 1
ATOM 713 N N . SER A 1 95 ? 6.325 -2.760 7.785 1.00 96.50 95 SER A N 1
ATOM 714 C CA . SER A 1 95 ? 5.951 -2.383 9.145 1.00 96.50 95 SER A CA 1
ATOM 715 C C . SER A 1 95 ? 4.494 -2.718 9.413 1.00 96.50 95 SER A C 1
ATOM 717 O O . SER A 1 95 ? 3.624 -2.361 8.623 1.00 96.50 95 SER A O 1
ATOM 719 N N . ILE A 1 96 ? 4.236 -3.378 10.540 1.00 97.81 96 ILE A N 1
ATOM 720 C CA . ILE A 1 96 ? 2.891 -3.650 11.043 1.00 97.81 96 ILE A CA 1
ATOM 721 C C . ILE A 1 96 ? 2.794 -3.019 12.427 1.00 97.81 96 ILE A C 1
ATOM 723 O O . ILE A 1 96 ? 3.488 -3.440 13.353 1.00 97.81 96 ILE A O 1
ATOM 727 N N . VAL A 1 97 ? 1.945 -2.005 12.570 1.00 97.06 97 VAL A N 1
ATOM 728 C CA . VAL A 1 97 ? 1.776 -1.267 13.827 1.00 97.06 97 VAL A CA 1
ATOM 729 C C . VAL A 1 97 ? 0.325 -1.353 14.264 1.00 97.06 97 VAL A C 1
ATOM 731 O O . VAL A 1 97 ? -0.584 -1.009 13.514 1.00 97.06 97 VAL A O 1
ATOM 734 N N . LYS A 1 98 ? 0.097 -1.791 15.502 1.00 95.38 98 LYS A N 1
ATOM 735 C CA . LYS A 1 98 ? -1.232 -1.763 16.116 1.00 95.38 98 LYS A CA 1
ATOM 736 C C . LYS A 1 98 ? -1.421 -0.434 16.847 1.00 95.38 98 LYS A C 1
ATOM 738 O O . LYS A 1 98 ? -0.723 -0.169 17.822 1.00 95.38 98 LYS A O 1
ATOM 743 N N . ALA A 1 99 ? -2.348 0.385 16.361 1.00 93.38 99 ALA A N 1
ATOM 744 C CA . ALA A 1 99 ? -2.848 1.588 17.024 1.00 93.38 99 ALA A CA 1
ATOM 745 C C . ALA A 1 99 ? -4.353 1.404 17.298 1.00 93.38 99 ALA A C 1
ATOM 747 O O . ALA 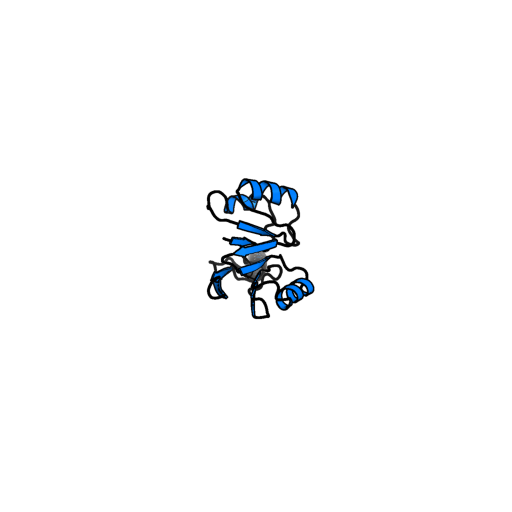A 1 99 ? -4.768 0.298 17.645 1.00 93.38 99 ALA A O 1
ATOM 748 N N . LYS A 1 100 ? -5.183 2.449 17.137 1.00 96.62 100 LYS A N 1
ATOM 749 C CA . LYS A 1 100 ? -6.640 2.236 17.069 1.00 96.62 100 LYS A CA 1
ATOM 750 C C . LYS A 1 100 ? -7.024 1.502 15.784 1.00 96.62 100 LYS A C 1
ATOM 752 O O . LYS A 1 100 ? -7.862 0.614 15.836 1.00 96.62 100 LYS A O 1
ATOM 757 N N . ALA A 1 101 ? -6.364 1.841 14.677 1.00 97.94 101 ALA A N 1
ATOM 758 C CA . ALA A 1 101 ? -6.353 1.043 13.459 1.00 97.94 101 ALA A CA 1
ATOM 759 C C . ALA A 1 101 ? -5.095 0.162 13.389 1.00 97.94 101 ALA A C 1
ATOM 761 O O . ALA A 1 101 ? -4.038 0.493 13.942 1.00 97.94 101 ALA A O 1
ATOM 762 N N . LEU A 1 102 ? -5.185 -0.932 12.644 1.00 98.38 102 LEU A N 1
ATOM 763 C CA . LEU A 1 102 ? -4.040 -1.725 12.219 1.00 98.38 102 LEU A CA 1
ATOM 764 C C . LEU A 1 102 ? -3.352 -1.034 11.033 1.00 98.38 102 LEU A C 1
ATOM 766 O O . LEU A 1 102 ? -3.897 -0.976 9.935 1.00 98.38 102 LEU A O 1
ATOM 770 N N . VAL A 1 103 ? -2.150 -0.504 11.245 1.00 98.44 103 VAL A N 1
ATOM 771 C CA . VAL A 1 103 ? -1.366 0.158 10.197 1.00 98.44 103 VAL A CA 1
ATOM 772 C C . VAL A 1 103 ? -0.459 -0.861 9.522 1.00 98.44 103 VAL A C 1
ATOM 774 O O . VAL A 1 103 ? 0.369 -1.496 10.177 1.00 98.44 103 VAL A O 1
ATOM 777 N N . ILE A 1 104 ? -0.606 -0.998 8.209 1.00 98.62 104 ILE A N 1
ATOM 778 C CA . ILE A 1 104 ? 0.099 -1.970 7.379 1.00 98.62 104 ILE A CA 1
ATOM 779 C C . ILE A 1 104 ? 0.928 -1.220 6.343 1.00 98.62 104 ILE A C 1
ATOM 781 O O . ILE A 1 104 ? 0.394 -0.486 5.514 1.00 98.62 104 ILE A O 1
ATOM 785 N N . ASN A 1 105 ? 2.234 -1.452 6.360 1.00 98.12 105 ASN A N 1
ATOM 786 C CA . ASN A 1 105 ? 3.129 -1.167 5.253 1.00 98.12 105 ASN A CA 1
ATOM 787 C C . ASN A 1 105 ? 3.726 -2.497 4.764 1.00 98.12 105 ASN A C 1
ATOM 789 O O . ASN A 1 105 ? 4.492 -3.115 5.513 1.00 98.12 105 ASN A O 1
ATOM 793 N N . PRO A 1 106 ? 3.395 -2.963 3.544 1.00 97.12 106 PRO A N 1
ATOM 794 C CA . PRO A 1 106 ? 3.905 -4.229 3.024 1.00 97.12 106 PRO A CA 1
ATOM 795 C C . PRO A 1 106 ? 5.397 -4.168 2.673 1.00 97.12 106 PRO A C 1
ATOM 797 O O . PRO A 1 106 ? 5.987 -5.208 2.394 1.00 97.12 106 PRO A O 1
ATOM 800 N N . GLY A 1 107 ? 6.013 -2.982 2.701 1.00 94.88 107 GLY A N 1
ATOM 801 C CA . GLY A 1 107 ? 7.362 -2.746 2.213 1.00 94.88 107 GLY A CA 1
ATOM 802 C C . GLY A 1 107 ? 7.371 -2.517 0.706 1.00 94.88 107 GLY A C 1
ATOM 803 O O . GLY A 1 107 ? 6.468 -1.900 0.143 1.00 94.88 107 GLY A O 1
ATOM 804 N N . GLU A 1 108 ? 8.421 -2.994 0.055 1.00 91.62 108 GLU A N 1
ATOM 805 C CA . GLU A 1 108 ? 8.667 -2.765 -1.361 1.00 91.62 108 GLU A CA 1
ATOM 806 C C . GLU A 1 108 ? 8.441 -4.046 -2.175 1.00 91.62 108 GLU A C 1
ATOM 808 O O . GLU A 1 108 ? 8.945 -5.113 -1.829 1.00 91.62 108 GLU A O 1
ATOM 813 N N . LEU A 1 109 ? 7.735 -3.944 -3.305 1.00 91.31 109 LEU A N 1
ATOM 814 C CA . LEU A 1 109 ? 7.541 -5.083 -4.210 1.00 91.31 109 LEU A CA 1
ATOM 815 C C . LEU A 1 109 ? 8.726 -5.292 -5.168 1.00 91.31 109 LEU A C 1
ATOM 817 O O . LEU A 1 109 ? 9.023 -6.429 -5.556 1.00 91.31 109 LEU A O 1
ATOM 821 N N . TRP A 1 110 ? 9.387 -4.202 -5.576 1.00 88.88 110 TRP A N 1
ATOM 822 C CA . TRP A 1 110 ? 10.536 -4.230 -6.484 1.00 88.88 110 TRP A CA 1
ATOM 823 C C . TRP A 1 110 ? 11.764 -4.803 -5.774 1.00 88.88 110 TRP A C 1
ATOM 825 O O . TRP A 1 110 ? 12.327 -5.791 -6.248 1.00 88.88 110 TRP A O 1
ATOM 835 N N . GLY A 1 111 ? 12.107 -4.252 -4.606 1.00 82.69 111 GLY A N 1
ATOM 836 C CA . GLY A 1 111 ? 13.072 -4.782 -3.636 1.00 82.69 111 GLY A CA 1
ATOM 837 C C . GLY A 1 111 ? 14.445 -4.103 -3.536 1.00 82.69 111 GLY A C 1
ATOM 838 O O . GLY A 1 111 ? 15.054 -4.212 -2.472 1.00 82.69 111 GLY A O 1
ATOM 839 N N . PRO A 1 112 ? 14.992 -3.431 -4.568 1.00 82.94 112 PRO A N 1
ATOM 840 C CA . PRO A 1 112 ? 16.350 -2.915 -4.509 1.00 82.94 112 PRO A CA 1
ATOM 841 C C . PRO A 1 112 ? 16.644 -1.851 -3.445 1.00 82.94 112 PRO A C 1
ATOM 843 O O . PRO A 1 112 ? 17.821 -1.682 -3.115 1.00 82.94 112 PRO A O 1
ATOM 846 N N . PHE A 1 113 ? 15.645 -1.145 -2.900 1.00 82.06 113 PHE A N 1
ATOM 847 C CA . PHE A 1 113 ? 15.881 -0.138 -1.858 1.00 82.06 113 PHE A CA 1
ATOM 848 C C . PHE A 1 113 ? 15.935 -0.753 -0.461 1.00 82.06 113 PHE A C 1
ATOM 850 O O . PHE A 1 113 ? 16.845 -0.448 0.309 1.00 82.06 113 PHE A O 1
ATOM 857 N N . SER A 1 114 ? 14.994 -1.641 -0.141 1.00 80.62 114 SER A N 1
ATOM 858 C CA . SER A 1 114 ? 14.962 -2.317 1.165 1.00 80.62 114 SER A CA 1
ATOM 859 C C . SER A 1 114 ? 15.847 -3.569 1.234 1.00 80.62 114 SER A C 1
ATOM 861 O O . SER A 1 114 ? 16.169 -4.040 2.322 1.00 80.62 114 SER A O 1
ATOM 863 N N . GLY A 1 115 ? 16.236 -4.123 0.081 1.00 82.19 115 GLY A N 1
ATOM 864 C CA . GLY A 1 115 ? 16.876 -5.438 -0.034 1.00 82.19 115 GLY A CA 1
ATOM 865 C C . GLY A 1 115 ? 15.900 -6.608 0.123 1.00 82.19 115 GLY A C 1
ATOM 866 O O . GLY A 1 115 ? 16.307 -7.764 0.045 1.00 82.19 115 GLY A O 1
ATOM 867 N N . THR A 1 116 ? 14.610 -6.325 0.318 1.00 84.88 116 THR A N 1
ATOM 868 C CA . THR A 1 116 ? 13.559 -7.326 0.517 1.00 84.88 116 THR A CA 1
ATOM 869 C C . THR A 1 116 ? 12.390 -7.058 -0.412 1.00 84.88 116 THR A C 1
ATOM 871 O O . THR A 1 116 ? 12.006 -5.915 -0.628 1.00 84.88 116 THR A O 1
ATOM 874 N N . ARG A 1 117 ? 11.802 -8.119 -0.962 1.00 92.50 117 ARG A N 1
ATOM 875 C CA . ARG A 1 117 ? 10.575 -8.028 -1.757 1.00 92.50 117 ARG A CA 1
ATOM 876 C C . ARG A 1 117 ? 9.452 -8.605 -0.932 1.00 92.50 117 ARG A C 1
ATOM 878 O O . ARG A 1 117 ? 9.568 -9.758 -0.529 1.00 92.50 117 ARG A O 1
ATOM 885 N N . SER A 1 118 ? 8.390 -7.856 -0.683 1.00 94.69 118 SER A N 1
ATOM 886 C CA . SER A 1 118 ? 7.313 -8.365 0.164 1.00 94.69 118 SER A CA 1
ATOM 887 C C . SER A 1 118 ? 5.931 -7.852 -0.201 1.00 94.69 118 SER A C 1
ATOM 889 O O . SER A 1 118 ? 5.760 -6.806 -0.823 1.00 94.69 118 SER A O 1
ATOM 891 N N . VAL A 1 119 ? 4.938 -8.635 0.211 1.00 97.06 119 VAL A N 1
ATOM 892 C CA . VAL A 1 119 ? 3.513 -8.295 0.200 1.00 97.06 119 VAL A CA 1
ATOM 893 C C . VAL A 1 119 ? 2.913 -8.633 1.563 1.00 97.06 119 VAL A C 1
ATOM 895 O O . VAL A 1 119 ? 3.471 -9.441 2.303 1.00 97.06 119 VAL A O 1
ATOM 898 N N . ALA A 1 120 ? 1.776 -8.029 1.900 1.00 97.88 120 ALA A N 1
ATOM 899 C CA . ALA A 1 120 ? 1.038 -8.339 3.121 1.00 97.88 120 ALA A CA 1
ATOM 900 C C . ALA A 1 120 ? -0.293 -9.021 2.778 1.00 97.88 120 ALA A C 1
ATOM 902 O O . ALA A 1 120 ? -1.030 -8.546 1.913 1.00 97.88 120 ALA A O 1
ATOM 903 N N . LEU A 1 121 ? -0.597 -10.113 3.473 1.00 98.06 121 LEU A N 1
ATOM 904 C CA . LEU A 1 121 ? -1.884 -10.796 3.447 1.00 98.06 121 LEU A CA 1
ATOM 905 C C . LEU A 1 121 ? -2.629 -10.448 4.734 1.00 98.06 121 LEU A C 1
ATOM 907 O O . LEU A 1 121 ? -2.129 -10.709 5.826 1.00 98.06 121 LEU A O 1
ATOM 911 N N . LEU A 1 122 ? -3.801 -9.833 4.600 1.00 98.12 122 LEU A N 1
ATOM 912 C CA . LEU A 1 122 ? -4.675 -9.492 5.718 1.00 98.12 122 LEU A CA 1
ATOM 913 C C . LEU A 1 122 ? -5.831 -10.492 5.781 1.00 98.12 122 LEU A C 1
ATOM 915 O O . LEU A 1 122 ? -6.607 -10.600 4.834 1.00 98.12 122 LEU A O 1
ATOM 919 N N . ASP A 1 123 ? -5.961 -11.165 6.919 1.00 97.38 123 ASP A N 1
ATOM 920 C CA . ASP A 1 123 ? -7.173 -11.872 7.326 1.00 97.38 123 ASP A CA 1
ATOM 921 C C . ASP A 1 123 ? -8.130 -10.842 7.951 1.00 97.38 123 ASP A C 1
ATOM 923 O O . ASP A 1 123 ? -7.848 -10.285 9.017 1.00 97.38 123 ASP A O 1
ATOM 927 N N . THR A 1 124 ? -9.223 -10.535 7.253 1.00 96.19 124 THR A N 1
ATOM 928 C CA . THR A 1 124 ? -10.220 -9.512 7.619 1.00 96.19 124 THR A CA 1
ATOM 929 C C . THR A 1 124 ? -11.099 -9.924 8.801 1.00 96.19 124 THR A C 1
ATOM 931 O O . THR A 1 124 ? -11.516 -9.062 9.585 1.00 96.19 124 THR A O 1
ATOM 934 N N . ASP A 1 125 ? -11.315 -11.226 8.995 1.00 95.12 125 ASP A N 1
ATOM 935 C CA . ASP A 1 125 ? -12.072 -11.762 10.126 1.00 95.12 125 ASP A CA 1
ATOM 936 C C . ASP A 1 125 ? -11.275 -11.590 11.422 1.00 95.12 125 ASP A C 1
ATOM 938 O O . ASP A 1 125 ? -11.783 -11.076 12.424 1.00 95.12 125 ASP A O 1
ATOM 942 N N . ARG A 1 126 ? -9.993 -11.979 11.392 1.00 95.00 126 ARG A N 1
ATOM 943 C CA . ARG A 1 126 ? -9.105 -11.990 12.566 1.00 95.00 126 ARG A CA 1
ATOM 944 C C . ARG A 1 126 ? -8.316 -10.700 12.766 1.00 95.00 126 ARG A C 1
ATOM 946 O O . ARG A 1 126 ? -7.698 -10.540 13.820 1.00 95.00 126 ARG A O 1
ATOM 953 N N . LEU A 1 127 ? -8.293 -9.812 11.770 1.00 94.56 127 LEU A N 1
ATOM 954 C CA . LEU A 1 127 ? -7.369 -8.672 11.686 1.00 94.56 127 LEU A CA 1
ATOM 955 C C . LEU A 1 127 ? -5.913 -9.094 11.948 1.00 94.56 127 LEU A C 1
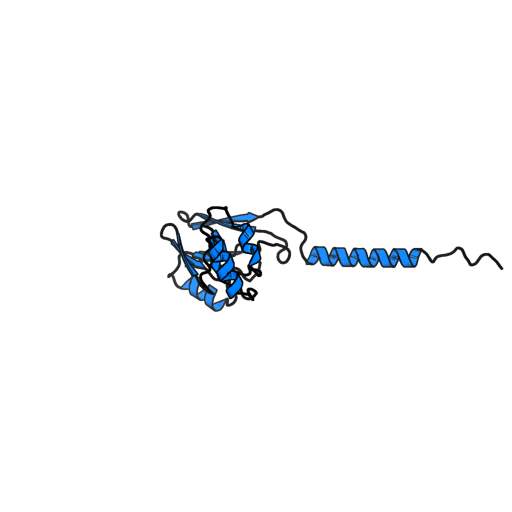ATOM 957 O O . LEU A 1 127 ? -5.170 -8.465 12.709 1.00 94.56 127 LEU A O 1
ATOM 961 N N . ALA A 1 128 ? -5.520 -10.202 11.322 1.00 95.81 128 ALA A N 1
ATOM 962 C CA . ALA A 1 128 ? -4.172 -10.748 11.384 1.00 95.81 128 ALA A CA 1
ATOM 963 C C . ALA A 1 128 ? -3.451 -10.501 10.058 1.00 95.81 128 ALA A C 1
ATOM 965 O O . ALA A 1 128 ? -4.057 -10.599 8.994 1.00 95.81 128 ALA A O 1
ATOM 966 N N . VAL A 1 129 ? -2.158 -10.181 10.126 1.00 97.75 129 VAL A N 1
ATOM 967 C CA . VAL A 1 129 ? -1.348 -9.898 8.936 1.00 97.75 129 VAL A CA 1
ATOM 968 C C . VAL A 1 129 ? -0.192 -10.866 8.861 1.00 97.75 129 VAL A C 1
ATOM 970 O O . VAL A 1 129 ? 0.581 -10.990 9.811 1.00 97.75 129 VAL A O 1
ATOM 973 N N . GLU A 1 130 ? -0.053 -11.491 7.704 1.00 97.50 130 GLU A N 1
ATOM 974 C CA . GLU A 1 130 ? 1.129 -12.239 7.314 1.00 97.50 130 GLU A CA 1
ATOM 975 C C . GLU A 1 130 ? 1.900 -11.432 6.269 1.00 97.50 130 GLU A C 1
ATOM 977 O O . GLU A 1 130 ? 1.334 -10.976 5.277 1.00 97.50 130 GLU A O 1
ATOM 982 N N . VAL A 1 131 ? 3.201 -11.240 6.483 1.00 96.25 131 VAL A N 1
ATOM 983 C CA . VAL A 1 131 ? 4.076 -10.638 5.472 1.00 96.25 131 VAL A CA 1
ATOM 984 C C . VAL A 1 131 ? 4.775 -11.764 4.727 1.00 96.25 131 VAL A C 1
ATOM 986 O O . VAL A 1 131 ? 5.524 -12.532 5.327 1.00 96.25 131 VAL A O 1
ATOM 989 N N . VAL A 1 132 ? 4.542 -11.841 3.420 1.00 96.19 132 VAL A N 1
ATOM 990 C CA . VAL A 1 132 ? 5.139 -12.848 2.543 1.00 96.19 132 VAL A CA 1
ATOM 991 C C . VAL A 1 132 ? 6.312 -12.221 1.809 1.00 96.19 132 VAL A C 1
ATOM 993 O O . VAL A 1 132 ? 6.144 -11.262 1.051 1.00 96.19 132 VAL A O 1
ATOM 996 N N . GLU A 1 133 ? 7.502 -12.773 2.023 1.00 93.50 133 GLU A N 1
ATOM 997 C CA . GLU A 1 133 ? 8.696 -12.407 1.266 1.00 93.50 133 GLU A CA 1
ATOM 998 C C . GLU A 1 133 ? 8.737 -13.145 -0.081 1.00 93.50 133 GLU A C 1
ATOM 1000 O O . GLU A 1 133 ? 8.459 -14.341 -0.181 1.00 93.50 133 GLU A O 1
ATOM 1005 N N . LEU A 1 134 ? 9.103 -12.423 -1.136 1.00 91.06 134 LEU A N 1
ATOM 1006 C CA . LEU A 1 134 ? 9.242 -12.929 -2.497 1.00 91.06 134 LEU A CA 1
ATOM 1007 C C . LEU A 1 134 ? 10.725 -13.121 -2.831 1.00 91.06 134 LEU A C 1
ATOM 1009 O O . LEU A 1 134 ? 11.591 -12.423 -2.303 1.00 91.06 134 LEU A O 1
ATOM 1013 N N . LYS A 1 135 ? 11.033 -14.046 -3.752 1.00 81.38 135 LYS A N 1
ATOM 1014 C CA . LYS A 1 135 ? 12.418 -14.300 -4.186 1.00 81.38 135 LYS A CA 1
ATOM 1015 C C . LYS A 1 135 ? 13.075 -13.005 -4.683 1.00 81.38 135 LYS A C 1
ATOM 1017 O O . LYS A 1 135 ? 12.564 -12.346 -5.588 1.00 81.38 135 LYS A O 1
ATOM 1022 N N . GLY A 1 136 ? 14.192 -12.653 -4.048 1.00 67.88 136 GLY A N 1
ATOM 1023 C CA . GLY A 1 136 ? 14.847 -11.356 -4.182 1.00 67.88 136 GLY A CA 1
ATOM 1024 C C . GLY A 1 136 ? 15.718 -11.182 -5.428 1.00 67.88 136 GLY A C 1
ATOM 1025 O O . GLY A 1 136 ? 16.050 -12.122 -6.148 1.00 67.88 136 GLY A O 1
ATOM 1026 N N . THR A 1 137 ? 16.114 -9.931 -5.644 1.00 66.50 137 THR A N 1
ATOM 1027 C CA . THR A 1 137 ? 17.204 -9.488 -6.525 1.00 66.50 137 THR A CA 1
ATOM 1028 C C . THR A 1 137 ? 18.170 -8.677 -5.659 1.00 66.50 137 THR A C 1
ATOM 1030 O O . THR A 1 137 ? 17.754 -8.166 -4.621 1.00 66.50 137 THR A O 1
ATOM 1033 N N . ALA A 1 138 ? 19.439 -8.571 -6.055 1.00 74.19 138 ALA A N 1
ATOM 1034 C CA . ALA A 1 138 ? 20.419 -7.767 -5.329 1.00 74.19 138 ALA A CA 1
ATOM 1035 C C . ALA A 1 138 ? 19.920 -6.325 -5.110 1.00 74.19 138 ALA A C 1
ATOM 1037 O O . ALA A 1 138 ? 19.390 -5.688 -6.025 1.00 74.19 138 ALA A O 1
ATOM 1038 N N . SER A 1 139 ? 20.109 -5.816 -3.896 1.00 80.81 139 SER A N 1
ATOM 1039 C CA . SER A 1 139 ? 19.849 -4.426 -3.526 1.00 80.81 139 SER A CA 1
ATOM 1040 C C . SER A 1 139 ? 20.713 -3.458 -4.334 1.00 80.81 139 SER A C 1
ATOM 1042 O O . SER A 1 139 ? 21.798 -3.810 -4.803 1.00 80.81 139 SER A O 1
ATOM 1044 N N . ILE A 1 140 ? 20.292 -2.193 -4.442 1.00 81.62 140 ILE A N 1
ATOM 1045 C CA . ILE A 1 140 ? 21.109 -1.135 -5.062 1.00 81.62 140 ILE A CA 1
ATOM 1046 C C . ILE A 1 140 ? 22.482 -1.069 -4.388 1.00 81.62 140 ILE A C 1
ATOM 1048 O O . ILE A 1 140 ? 23.497 -0.949 -5.068 1.00 81.62 140 ILE A O 1
ATOM 1052 N N . LYS A 1 141 ? 22.544 -1.216 -3.061 1.00 79.31 141 LYS A N 1
ATOM 1053 C CA . LYS A 1 141 ? 23.807 -1.217 -2.316 1.00 79.31 141 LYS A CA 1
ATOM 1054 C C . LYS A 1 141 ? 24.731 -2.362 -2.739 1.00 79.31 141 LYS A C 1
ATOM 1056 O O . LYS A 1 141 ? 25.930 -2.144 -2.922 1.00 79.31 141 LYS A O 1
ATOM 1061 N N . GLU A 1 142 ? 24.192 -3.565 -2.909 1.00 82.62 142 GLU A N 1
ATOM 1062 C CA . GLU A 1 142 ? 24.951 -4.729 -3.381 1.00 82.62 142 GLU A CA 1
ATOM 1063 C C . GLU A 1 142 ? 25.404 -4.555 -4.831 1.00 82.62 142 GLU A C 1
ATOM 1065 O O . GLU A 1 142 ? 26.569 -4.811 -5.136 1.00 82.62 142 GLU A O 1
ATOM 1070 N N . LEU A 1 143 ? 24.531 -4.042 -5.703 1.00 82.62 143 LEU A N 1
ATOM 1071 C CA . LEU A 1 143 ? 24.853 -3.764 -7.105 1.00 82.62 143 LEU A CA 1
ATOM 1072 C C . LEU A 1 143 ? 25.958 -2.709 -7.239 1.00 82.62 143 LEU A C 1
ATOM 1074 O O . LEU A 1 143 ? 26.912 -2.902 -7.993 1.00 82.62 143 LEU A O 1
ATOM 1078 N N . LEU A 1 144 ? 25.873 -1.615 -6.479 1.00 85.50 144 LEU A N 1
ATOM 1079 C CA . LEU A 1 144 ? 26.895 -0.566 -6.462 1.00 85.50 144 LEU A CA 1
ATOM 1080 C C . LEU A 1 144 ? 28.229 -1.092 -5.919 1.00 85.50 144 LEU A C 1
ATOM 1082 O O . LEU A 1 144 ? 29.280 -0.807 -6.490 1.00 85.50 144 LEU A O 1
ATOM 1086 N N . SER A 1 145 ? 28.192 -1.911 -4.865 1.00 85.25 145 SER A N 1
ATOM 1087 C CA . SER A 1 145 ? 29.399 -2.526 -4.296 1.00 85.25 145 SER A CA 1
ATOM 1088 C C . SER A 1 145 ? 30.061 -3.503 -5.272 1.00 85.25 145 SER A C 1
ATOM 1090 O O . SER A 1 145 ? 31.286 -3.533 -5.384 1.00 85.25 145 SER A O 1
ATOM 1092 N N . ALA A 1 146 ? 29.269 -4.297 -5.996 1.00 82.75 146 ALA A N 1
ATOM 1093 C CA . ALA A 1 146 ? 29.767 -5.207 -7.024 1.00 82.75 146 ALA A CA 1
ATOM 1094 C C . ALA A 1 146 ? 30.390 -4.443 -8.202 1.00 82.75 146 ALA A C 1
ATOM 1096 O O . ALA A 1 146 ? 31.462 -4.818 -8.676 1.00 82.75 146 ALA A O 1
ATOM 1097 N N . ARG A 1 147 ? 29.764 -3.338 -8.628 1.00 85.44 147 ARG A N 1
ATOM 1098 C CA . ARG A 1 147 ? 30.289 -2.467 -9.687 1.00 85.44 147 ARG A CA 1
ATOM 1099 C C . ARG A 1 147 ? 31.631 -1.840 -9.309 1.00 85.44 147 ARG A C 1
ATOM 1101 O O . ARG A 1 147 ? 32.527 -1.828 -10.144 1.00 85.44 147 ARG A O 1
ATOM 1108 N N . ALA A 1 148 ? 31.778 -1.359 -8.074 1.00 84.38 148 ALA A N 1
ATOM 1109 C CA . ALA A 1 148 ? 33.044 -0.804 -7.591 1.00 84.38 148 ALA A CA 1
ATOM 1110 C C . ALA A 1 148 ? 34.172 -1.850 -7.642 1.00 84.38 148 ALA A C 1
ATOM 1112 O O . ALA A 1 148 ? 35.220 -1.601 -8.226 1.00 84.38 148 ALA A O 1
ATOM 1113 N N . LYS A 1 149 ? 33.911 -3.068 -7.147 1.00 83.62 149 LYS A N 1
ATOM 1114 C CA . LYS A 1 149 ? 34.887 -4.171 -7.192 1.00 83.62 149 LYS A CA 1
ATOM 1115 C C . LYS A 1 149 ? 35.276 -4.575 -8.615 1.00 83.62 149 LYS A C 1
ATOM 1117 O O . LYS A 1 149 ? 36.436 -4.891 -8.857 1.00 83.62 149 LYS A O 1
ATOM 1122 N N . ALA A 1 150 ? 34.316 -4.604 -9.542 1.00 80.69 150 ALA A N 1
ATOM 1123 C CA . ALA A 1 150 ? 34.589 -4.917 -10.944 1.00 80.69 150 ALA A CA 1
ATOM 1124 C C . ALA A 1 150 ? 35.485 -3.850 -11.591 1.00 80.69 150 ALA A C 1
ATOM 1126 O O . ALA A 1 150 ? 36.449 -4.190 -12.269 1.00 80.69 150 ALA A O 1
ATOM 1127 N N . PHE A 1 151 ? 35.215 -2.574 -11.308 1.00 80.44 151 PHE A N 1
ATOM 1128 C CA . PHE A 1 151 ? 36.019 -1.455 -11.793 1.00 80.44 151 PHE A CA 1
ATOM 1129 C C . PHE A 1 151 ? 37.466 -1.497 -11.265 1.00 80.44 151 PHE A C 1
ATOM 1131 O O . PHE A 1 151 ? 38.408 -1.362 -12.044 1.00 80.44 151 PHE A O 1
ATOM 1138 N N . ASP A 1 152 ? 37.658 -1.773 -9.971 1.00 80.94 152 ASP A N 1
ATOM 1139 C CA . ASP A 1 152 ? 38.996 -1.913 -9.373 1.00 80.94 152 ASP A CA 1
ATOM 1140 C C . ASP A 1 152 ? 39.779 -3.102 -9.967 1.00 80.94 152 ASP A C 1
ATOM 1142 O O . ASP A 1 152 ? 40.998 -3.035 -10.164 1.00 80.94 152 ASP A O 1
ATOM 1146 N N . ALA A 1 153 ? 39.085 -4.203 -10.277 1.00 75.06 153 ALA A N 1
ATOM 1147 C CA . ALA A 1 153 ? 39.687 -5.384 -10.891 1.00 75.06 153 ALA A CA 1
ATOM 1148 C C . ALA A 1 153 ? 40.135 -5.136 -12.340 1.00 75.06 153 ALA A C 1
ATOM 1150 O O . ALA A 1 153 ? 41.173 -5.660 -12.746 1.00 75.06 153 ALA A O 1
ATOM 1151 N N . ASP A 1 154 ? 39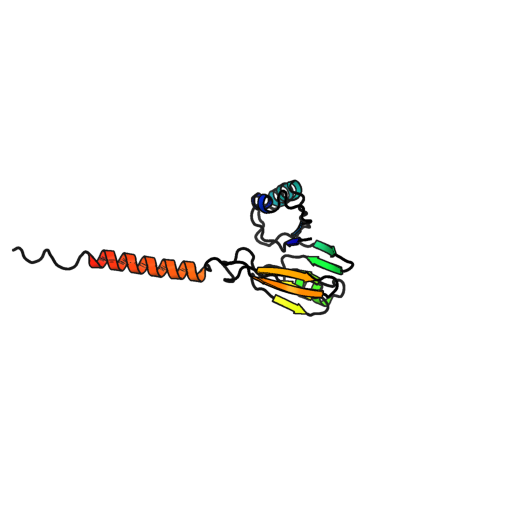.388 -4.338 -13.106 1.00 78.25 154 ASP A N 1
ATOM 1152 C CA . ASP A 1 154 ? 39.753 -3.976 -14.479 1.00 78.25 154 ASP A CA 1
ATOM 1153 C C . ASP A 1 154 ? 40.975 -3.041 -14.507 1.00 78.25 154 ASP A C 1
ATOM 1155 O O . ASP A 1 154 ? 41.935 -3.321 -15.228 1.00 78.25 154 ASP A O 1
ATOM 1159 N N . LEU A 1 155 ? 41.036 -2.037 -13.621 1.00 68.94 155 LEU A N 1
ATOM 1160 C CA . LEU A 1 155 ? 42.224 -1.181 -13.444 1.00 68.94 155 LEU A CA 1
ATOM 1161 C C . LEU A 1 155 ? 43.479 -1.978 -13.053 1.00 68.94 155 LEU A C 1
ATOM 1163 O O . LEU A 1 155 ? 44.593 -1.684 -13.492 1.00 68.94 155 LEU A O 1
ATOM 1167 N N . SER A 1 156 ? 43.312 -3.005 -12.220 1.00 73.12 156 SER A N 1
ATOM 1168 C CA . SER A 1 156 ? 44.421 -3.863 -11.790 1.00 73.12 156 SER A CA 1
ATOM 1169 C C . SER A 1 156 ? 44.945 -4.758 -12.922 1.00 73.12 156 SER A C 1
ATOM 1171 O O . SER A 1 156 ? 46.130 -5.088 -12.941 1.00 73.12 156 SER A O 1
ATOM 1173 N N . LYS A 1 157 ? 44.092 -5.134 -13.886 1.00 68.88 157 LYS A N 1
ATOM 1174 C CA . LYS A 1 157 ? 44.490 -5.907 -15.075 1.00 68.88 157 LYS A CA 1
ATOM 1175 C C . LYS A 1 157 ? 45.206 -5.046 -16.115 1.00 68.88 157 LYS A C 1
ATOM 1177 O O . LYS A 1 157 ? 46.200 -5.508 -16.667 1.00 68.88 157 LYS A O 1
ATOM 1182 N N . GLU A 1 158 ? 44.756 -3.811 -16.339 1.00 60.53 158 GLU A N 1
ATOM 1183 C CA . GLU A 1 158 ? 45.424 -2.868 -17.254 1.00 60.53 158 GLU A CA 1
ATOM 1184 C C . GLU A 1 158 ? 46.825 -2.476 -16.754 1.00 60.53 158 GLU A C 1
ATOM 1186 O O . GLU A 1 158 ? 47.781 -2.425 -17.529 1.00 60.53 158 GLU A O 1
ATOM 1191 N N . ASN A 1 159 ? 46.991 -2.298 -15.440 1.00 57.12 159 ASN A N 1
ATOM 1192 C CA . ASN A 1 159 ? 48.297 -1.994 -14.845 1.00 57.12 159 ASN A CA 1
ATOM 1193 C C . ASN A 1 159 ? 49.229 -3.218 -14.748 1.00 57.12 159 ASN A C 1
ATOM 1195 O O . ASN A 1 159 ? 50.447 -3.060 -14.671 1.00 57.12 159 ASN A O 1
ATOM 1199 N N . GLY A 1 160 ? 48.682 -4.438 -14.779 1.00 55.12 160 GLY A N 1
ATOM 1200 C CA . GLY A 1 160 ? 49.448 -5.689 -14.778 1.00 55.12 160 GLY A CA 1
ATOM 1201 C C . GLY A 1 160 ? 50.024 -6.087 -16.143 1.00 55.12 160 GLY A C 1
ATOM 1202 O O . GLY A 1 160 ? 50.929 -6.917 -16.196 1.00 55.12 160 GLY A O 1
ATOM 1203 N N . SER A 1 161 ? 49.553 -5.497 -17.250 1.00 51.28 161 SER A N 1
ATOM 1204 C CA . SER A 1 161 ? 50.080 -5.770 -18.600 1.00 51.28 161 SER A CA 1
ATOM 1205 C C . SER A 1 161 ? 51.301 -4.927 -18.996 1.00 51.28 161 SER A C 1
ATOM 1207 O O . SER A 1 161 ? 51.823 -5.099 -20.096 1.00 51.28 161 SER A O 1
ATOM 1209 N N . HIS A 1 162 ? 51.787 -4.046 -18.115 1.00 52.56 162 HIS A N 1
ATOM 1210 C CA . HIS A 1 162 ? 52.953 -3.190 -18.373 1.00 52.56 162 HIS A CA 1
ATOM 1211 C C . HIS A 1 162 ? 54.174 -3.466 -17.482 1.00 52.56 162 HIS A C 1
ATOM 1213 O O . HIS A 1 162 ? 55.107 -2.665 -17.463 1.00 52.56 162 HIS A O 1
ATOM 1219 N N . SER A 1 163 ? 54.239 -4.612 -16.797 1.00 50.09 163 SER A N 1
ATOM 1220 C CA . SER A 1 163 ? 55.473 -5.036 -16.128 1.00 50.09 163 SER A CA 1
ATOM 1221 C C . SER A 1 163 ? 56.310 -5.979 -17.005 1.00 50.09 163 SER A C 1
ATOM 1223 O O . SER A 1 163 ? 55.997 -7.158 -17.153 1.00 50.09 163 SER A O 1
ATOM 1225 N N . ASP A 1 164 ? 57.431 -5.435 -17.486 1.00 52.88 164 ASP A N 1
ATOM 1226 C CA . ASP A 1 164 ? 58.741 -6.104 -17.524 1.00 52.88 164 ASP A CA 1
ATOM 1227 C C . ASP A 1 164 ? 59.054 -7.161 -18.610 1.00 52.88 164 ASP A C 1
ATOM 1229 O O . ASP A 1 164 ? 59.538 -8.253 -18.310 1.00 52.88 164 ASP A O 1
ATOM 1233 N N . GLN A 1 165 ? 58.930 -6.816 -19.904 1.00 49.31 165 GLN A N 1
ATOM 1234 C CA . GLN A 1 165 ? 59.686 -7.540 -20.955 1.00 49.31 165 GLN A CA 1
ATOM 1235 C C . GLN A 1 165 ? 60.502 -6.704 -21.960 1.00 49.31 165 GLN A C 1
ATOM 1237 O O . GLN A 1 165 ? 61.271 -7.302 -22.709 1.00 49.31 165 GLN A O 1
ATOM 1242 N N . ASP A 1 166 ? 60.485 -5.366 -21.929 1.00 48.91 166 ASP A N 1
ATOM 1243 C CA . ASP A 1 166 ? 61.173 -4.562 -22.967 1.00 48.91 166 ASP A CA 1
ATOM 1244 C C . ASP A 1 166 ? 62.478 -3.849 -22.554 1.00 48.91 166 ASP A C 1
ATOM 1246 O O . ASP A 1 166 ? 63.073 -3.137 -23.359 1.00 48.91 166 ASP A O 1
ATOM 1250 N N . LEU A 1 167 ? 63.019 -4.088 -21.353 1.00 48.25 167 LEU A N 1
ATOM 1251 C CA . LEU A 1 167 ? 64.291 -3.471 -20.915 1.00 48.25 167 LEU A CA 1
ATOM 1252 C C . LEU A 1 167 ? 65.532 -4.381 -21.003 1.00 48.25 167 LEU A C 1
ATOM 1254 O O . LEU A 1 167 ? 66.588 -4.041 -20.475 1.00 48.25 167 LEU A O 1
ATOM 1258 N N . ARG A 1 168 ? 65.467 -5.511 -21.722 1.00 47.81 168 ARG A N 1
ATOM 1259 C CA . ARG A 1 168 ? 66.641 -6.368 -22.010 1.00 47.81 168 ARG A CA 1
ATOM 1260 C C . ARG A 1 168 ? 66.967 -6.482 -23.500 1.00 47.81 168 ARG A C 1
ATOM 1262 O O . ARG A 1 168 ? 67.220 -7.577 -23.989 1.00 47.81 168 ARG A O 1
ATOM 1269 N N . ARG A 1 169 ? 66.984 -5.370 -24.236 1.00 47.38 169 ARG A N 1
ATOM 1270 C CA . ARG A 1 169 ? 67.684 -5.272 -25.531 1.00 47.38 169 ARG A CA 1
ATOM 1271 C C . ARG A 1 169 ? 68.197 -3.852 -25.751 1.00 47.38 169 ARG A C 1
ATOM 1273 O O . ARG A 1 169 ? 67.508 -3.054 -26.378 1.00 47.38 169 ARG A O 1
ATOM 1280 N N . ARG A 1 170 ? 69.399 -3.561 -25.253 1.00 40.00 170 ARG A N 1
ATOM 1281 C CA . ARG A 1 170 ? 70.403 -2.671 -25.860 1.00 40.00 170 ARG A CA 1
ATOM 1282 C C . ARG A 1 170 ? 71.689 -2.726 -25.054 1.00 40.00 170 ARG A C 1
ATOM 1284 O O . ARG A 1 170 ? 71.586 -2.724 -23.811 1.00 40.00 170 ARG A O 1
#

Foldseek 3Di:
DEEEQAPPQDLVSLVVQAPVPDAYEYEHDPNNDPPVSNCVSNVVRVYHYCYQWDWDDDPNFTEIGHQCPDVVVVVCVLAVLPGQEYEHEDPLDFDFDHGSHTYGYLHAQQQQAPVWHWDWDADPVVRDIDIDTDDGDHHPVRVVVVVVVVVVVVVVVVVVVPDDDPPPDD